Protein AF-A0A7S0EF76-F1 (afdb_monomer_lite)

Sequence (135 aa):
MQLREAPGGPGREVHHVSRLLAKAVKHSAHLEALCRVFADDRSCLEAEAYAAWLEGSMLLEKEMWEEALEKLNRSRTVYDELSHSAEGVEQAMYRKRVEEIEPSIRYCRYNVSREGGASNLEEQSQVLMEIGKSG

InterPro domains:
  IPR026258 Signal recognition particle subunit SRP68 [PF16969] (5-126)
  IPR026258 Signal recognition particle subunit SRP68 [PTHR12860] (1-124)
  IPR038253 SRP68, N-terminal domain superfamily [G3DSA:1.10.3450.40] (1-114)

Foldseek 3Di:
DPQPDDPDPPVVSLVVVLVVLVVVLVVLVVLLVVCVPPNDPLSNLVSQLSSLQSVLVSCLSVLVLVSSLVSLVSSLVSLVVSLVVDDDPSVVVSVVVNVVSVVSNVVSVVSVVVVVVVVVVVVVVVVVVVVVVVD

pLDDT: mean 87.05, std 16.32, range [42.53, 98.69]

Radius of gyration: 20.0 Å; chains: 1; bounding box: 54×48×59 Å

Secondary structure (DSSP, 8-state):
---TT-SS-HHHHHHHHHHHHHHHHHHHHHHHHHHHHHS-HHHHHHHHHHHHHHHHHHHHHTT-HHHHHHHHHHHHHHHHHHHHH--HHHHHHHHHHHHHHHHHHHHHHHHHHHHHHHHHHHHHHHHHHHHTT--

Structure (mmCIF, N/CA/C/O backbone):
data_AF-A0A7S0EF76-F1
#
_entry.id   AF-A0A7S0EF76-F1
#
loop_
_atom_site.group_PDB
_atom_site.id
_atom_site.type_symbol
_atom_site.label_atom_id
_atom_site.label_alt_id
_atom_site.label_comp_id
_atom_site.label_asym_id
_atom_site.label_entity_id
_atom_site.label_seq_id
_atom_site.pdbx_PDB_ins_code
_atom_site.Cartn_x
_atom_site.Cartn_y
_atom_site.Cartn_z
_atom_site.occupancy
_atom_site.B_iso_or_equiv
_atom_site.auth_seq_id
_atom_site.auth_comp_id
_atom_site.auth_asym_id
_atom_site.auth_atom_id
_atom_site.pdbx_PDB_model_num
ATOM 1 N N . MET A 1 1 ? 1.404 14.783 2.355 1.00 42.53 1 MET A N 1
ATOM 2 C CA . MET A 1 1 ? 0.009 15.179 2.660 1.00 42.53 1 MET A CA 1
ATOM 3 C C . MET A 1 1 ? 0.024 16.598 3.209 1.00 42.53 1 MET A C 1
ATOM 5 O O . MET A 1 1 ? 0.668 16.813 4.222 1.00 42.53 1 MET A O 1
ATOM 9 N N . GLN A 1 2 ? -0.607 17.557 2.528 1.00 51.19 2 GLN A N 1
ATOM 10 C CA . GLN A 1 2 ? -0.518 18.999 2.836 1.00 51.19 2 GLN A CA 1
ATOM 11 C C . GLN A 1 2 ? -1.767 19.579 3.529 1.00 51.19 2 GLN A C 1
ATOM 13 O O . GLN A 1 2 ? -1.889 20.789 3.634 1.00 51.19 2 GLN A O 1
ATOM 18 N N . LEU A 1 3 ? -2.719 18.752 3.975 1.00 52.56 3 LEU A N 1
ATOM 19 C CA . LEU A 1 3 ? -4.064 19.234 4.334 1.00 52.56 3 LEU A CA 1
ATOM 20 C C . LEU A 1 3 ? -4.518 18.870 5.750 1.00 52.56 3 LEU A C 1
ATOM 22 O O . LEU A 1 3 ? -5.711 18.843 6.014 1.00 52.56 3 LEU A O 1
ATOM 26 N N . ARG A 1 4 ? -3.580 18.642 6.675 1.00 50.41 4 ARG A N 1
ATOM 27 C CA . ARG A 1 4 ? -3.903 18.595 8.113 1.00 50.41 4 ARG A CA 1
ATOM 28 C C . ARG A 1 4 ? -4.139 19.990 8.724 1.00 50.41 4 ARG A C 1
ATOM 30 O O . ARG A 1 4 ? -4.318 20.083 9.929 1.00 50.41 4 ARG A O 1
ATOM 37 N N . GLU A 1 5 ? -4.086 21.053 7.914 1.00 47.62 5 GLU A N 1
ATOM 38 C CA . GLU A 1 5 ? -4.063 22.457 8.358 1.00 47.62 5 GLU A CA 1
ATOM 39 C C . GLU A 1 5 ? -4.984 23.369 7.513 1.00 47.62 5 GLU A C 1
ATOM 41 O O . GLU A 1 5 ? -4.612 24.495 7.182 1.00 47.62 5 GLU A O 1
ATOM 46 N N . ALA A 1 6 ? -6.173 22.912 7.096 1.00 49.00 6 ALA A N 1
ATOM 47 C CA . ALA A 1 6 ? -7.154 23.815 6.482 1.00 49.00 6 ALA A CA 1
ATOM 48 C C . ALA A 1 6 ? -8.053 24.445 7.576 1.00 49.00 6 ALA A C 1
ATOM 50 O O . ALA A 1 6 ? -8.277 23.859 8.626 1.00 49.00 6 ALA A O 1
ATOM 51 N N . PRO A 1 7 ? -8.610 25.658 7.396 1.00 49.53 7 PRO A N 1
ATOM 52 C CA . PRO A 1 7 ? -9.433 26.311 8.423 1.00 49.53 7 PRO A CA 1
ATOM 53 C C . PRO A 1 7 ? -10.888 25.794 8.413 1.00 49.53 7 PRO A C 1
ATOM 55 O O . PRO A 1 7 ? -11.842 26.573 8.415 1.00 49.53 7 PRO A O 1
ATOM 58 N N . GLY A 1 8 ? -11.079 24.474 8.332 1.00 55.06 8 GLY A N 1
ATOM 59 C CA . GLY A 1 8 ? -12.387 23.821 8.347 1.00 55.06 8 GLY A 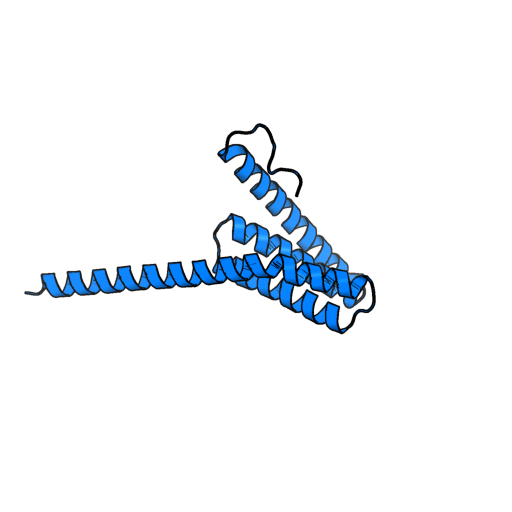CA 1
ATOM 60 C C . GLY A 1 8 ? -12.633 23.124 9.681 1.00 55.06 8 GLY A C 1
ATOM 61 O O . GLY A 1 8 ? -11.761 22.429 10.178 1.00 55.06 8 GLY A O 1
ATOM 62 N N . GLY A 1 9 ? -13.826 23.274 10.268 1.00 55.53 9 GLY A N 1
ATOM 63 C CA . GLY A 1 9 ? -14.187 22.518 11.475 1.00 55.53 9 GLY A CA 1
ATOM 64 C C . GLY A 1 9 ? -14.018 20.996 11.279 1.00 55.53 9 GLY A C 1
ATOM 65 O O . GLY A 1 9 ? -14.148 20.519 10.146 1.00 55.53 9 GLY A O 1
ATOM 66 N N . PRO A 1 10 ? -13.790 20.225 12.359 1.00 56.47 10 PRO A N 1
ATOM 67 C CA . PRO A 1 10 ? -13.237 18.864 12.314 1.00 56.47 10 PRO A CA 1
ATOM 68 C C . PRO A 1 10 ? -13.977 17.877 11.390 1.00 56.47 10 PRO A C 1
ATOM 70 O O . PRO A 1 10 ? -13.353 17.002 10.804 1.00 56.47 10 PRO A O 1
ATOM 73 N N . GLY A 1 11 ? -15.288 18.035 11.170 1.00 56.22 11 GLY A N 1
ATOM 74 C CA . GLY A 1 11 ? -16.043 17.178 10.243 1.00 56.22 11 GLY A CA 1
ATOM 75 C C . GLY A 1 11 ? -15.839 17.489 8.751 1.00 56.22 11 GLY A C 1
ATOM 76 O O . GLY A 1 11 ? -15.902 16.593 7.911 1.00 56.22 11 GLY A O 1
ATOM 77 N N . ARG A 1 12 ? -15.578 18.750 8.375 1.00 59.91 12 ARG A N 1
ATOM 78 C CA . ARG A 1 12 ? -15.447 19.150 6.959 1.00 59.91 12 ARG A CA 1
ATOM 79 C C . ARG A 1 12 ? -14.152 18.622 6.342 1.00 59.91 12 ARG A C 1
ATOM 81 O O . ARG A 1 12 ? -14.146 18.266 5.164 1.00 59.91 12 ARG A O 1
ATOM 88 N N . GLU A 1 13 ? -13.085 18.561 7.131 1.00 60.69 13 GLU A N 1
ATOM 89 C CA . GLU A 1 13 ? -11.780 18.060 6.698 1.00 60.69 13 GLU A CA 1
ATOM 90 C C . GLU A 1 13 ? -11.809 16.549 6.448 1.00 60.69 13 GLU A C 1
ATOM 92 O O . GLU A 1 13 ? -11.408 16.104 5.373 1.00 60.69 13 GLU A O 1
ATOM 97 N N . VAL A 1 14 ? -12.394 15.773 7.367 1.00 61.41 14 VAL A N 1
ATOM 98 C CA . VAL A 1 14 ? -12.527 14.308 7.256 1.00 61.41 14 VAL A CA 1
ATOM 99 C C . VAL A 1 14 ? -13.329 13.912 6.012 1.00 61.41 14 VAL A C 1
ATOM 101 O O . VAL A 1 14 ? -12.880 13.107 5.192 1.00 61.41 14 VAL A O 1
ATOM 104 N N . HIS A 1 15 ? -14.487 14.543 5.787 1.00 63.16 15 HIS A N 1
ATOM 105 C CA . HIS A 1 15 ? -15.287 14.283 4.585 1.00 63.16 15 HIS A CA 1
ATOM 106 C C . HIS A 1 15 ? -14.569 14.684 3.288 1.00 63.16 15 HIS A C 1
ATOM 108 O O . HIS A 1 15 ? -14.809 14.086 2.236 1.00 63.16 15 HIS A O 1
ATOM 114 N N . HIS A 1 16 ? -13.700 15.695 3.334 1.00 67.88 16 HIS A N 1
ATOM 115 C CA . HIS A 1 16 ? -12.921 16.115 2.176 1.00 67.88 16 HIS A CA 1
ATOM 116 C C . HIS A 1 16 ? -11.799 15.120 1.856 1.00 67.88 16 HIS A C 1
ATOM 118 O O . HIS A 1 16 ? -11.658 14.726 0.698 1.00 67.88 16 HIS A O 1
ATOM 124 N N . VAL A 1 17 ? -11.056 14.656 2.865 1.00 75.38 17 VAL A N 1
ATOM 125 C CA . VAL A 1 17 ? -10.006 13.635 2.706 1.00 75.38 17 VAL A CA 1
ATOM 126 C C . VAL A 1 17 ? -10.593 12.339 2.147 1.00 75.38 17 VAL A C 1
ATOM 128 O O . VAL A 1 17 ? -10.091 11.829 1.147 1.00 75.38 17 VAL A O 1
ATOM 131 N N . SER A 1 18 ? -11.721 11.875 2.691 1.00 78.75 18 SER A N 1
ATOM 132 C CA . SER A 1 18 ? -12.412 10.677 2.198 1.00 78.75 18 SER A CA 1
ATOM 133 C C . SER A 1 18 ? -12.826 10.798 0.721 1.00 78.75 18 SER A C 1
ATOM 135 O O . SER A 1 18 ? -12.592 9.889 -0.078 1.00 78.75 18 SER A O 1
ATOM 137 N N . ARG A 1 19 ? -13.369 11.954 0.303 1.00 79.50 19 ARG A N 1
ATOM 138 C CA . ARG A 1 19 ? -13.733 12.204 -1.107 1.00 79.50 19 ARG A CA 1
ATOM 139 C C . ARG A 1 19 ? -12.522 12.258 -2.033 1.00 79.50 19 ARG A C 1
ATOM 141 O O . ARG A 1 19 ? -12.593 11.750 -3.153 1.00 79.50 19 ARG A O 1
ATOM 148 N N . LEU A 1 20 ? -11.428 12.876 -1.591 1.00 85.50 20 LEU A N 1
ATOM 149 C CA . LEU A 1 20 ? -10.185 12.911 -2.358 1.00 85.50 20 LEU A CA 1
ATOM 150 C C . LEU A 1 20 ? -9.605 11.506 -2.538 1.00 85.50 20 LEU A C 1
ATOM 152 O O . LEU A 1 20 ? -9.228 11.157 -3.655 1.00 85.50 20 LEU A O 1
ATOM 156 N N . LEU A 1 21 ? -9.599 10.691 -1.480 1.00 89.88 21 LEU A N 1
ATOM 157 C CA . LEU A 1 21 ? -9.138 9.305 -1.537 1.00 89.88 21 LEU A CA 1
ATOM 158 C C . LEU A 1 21 ? -10.012 8.457 -2.459 1.00 89.88 21 LEU A C 1
ATOM 160 O O . LEU A 1 21 ? -9.477 7.769 -3.318 1.00 89.88 21 LEU A O 1
ATOM 164 N N . ALA A 1 22 ? -11.339 8.575 -2.386 1.00 92.25 22 ALA A N 1
ATOM 165 C CA . ALA A 1 22 ? -12.234 7.855 -3.293 1.00 92.25 22 ALA A CA 1
ATOM 166 C C . ALA A 1 22 ? -11.957 8.188 -4.771 1.00 92.25 22 ALA A C 1
ATOM 168 O O . ALA A 1 22 ? -11.934 7.305 -5.632 1.00 92.25 22 ALA A O 1
ATOM 169 N N . LYS A 1 23 ? -11.696 9.467 -5.077 1.00 94.25 23 LYS A N 1
ATOM 170 C CA . LYS A 1 23 ? -11.293 9.882 -6.425 1.00 94.25 23 LYS A CA 1
ATOM 171 C C . LYS A 1 23 ? -9.920 9.314 -6.803 1.00 94.25 23 LYS A C 1
ATOM 173 O O . LYS A 1 23 ? -9.758 8.856 -7.932 1.00 94.25 23 LYS A O 1
ATOM 178 N N . ALA A 1 24 ? -8.955 9.330 -5.884 1.00 95.88 24 ALA A N 1
ATOM 179 C CA . ALA A 1 24 ? -7.621 8.781 -6.110 1.00 95.88 24 ALA A CA 1
ATOM 180 C C . ALA A 1 24 ? -7.670 7.275 -6.411 1.00 95.88 24 ALA A C 1
ATOM 182 O O . ALA A 1 24 ? -7.122 6.863 -7.427 1.00 95.88 24 ALA A O 1
ATOM 183 N N . VAL A 1 25 ? -8.413 6.496 -5.616 1.00 97.69 25 VAL A N 1
ATOM 184 C CA . VAL A 1 25 ? -8.619 5.048 -5.811 1.00 97.69 25 VAL A CA 1
ATOM 185 C C . VAL A 1 25 ? -9.199 4.748 -7.192 1.00 97.69 25 VAL A C 1
ATOM 187 O O . VAL A 1 25 ? -8.714 3.870 -7.901 1.00 97.69 25 VAL A O 1
ATOM 190 N N . LYS A 1 26 ? -10.204 5.519 -7.633 1.00 97.50 26 LYS A N 1
ATOM 191 C CA . LYS A 1 26 ? -10.774 5.357 -8.979 1.00 97.50 26 LYS A CA 1
ATOM 192 C C . LYS A 1 26 ? -9.723 5.561 -10.075 1.00 97.50 26 LYS A C 1
ATOM 194 O O . LYS A 1 26 ? -9.701 4.815 -11.053 1.00 97.50 26 LYS A O 1
ATOM 199 N N . HIS A 1 27 ? -8.888 6.590 -9.947 1.00 98.06 27 HIS A N 1
ATOM 200 C CA . HIS A 1 27 ? -7.859 6.878 -10.944 1.00 98.06 27 HIS A CA 1
ATOM 201 C C . HIS A 1 27 ? -6.708 5.872 -10.905 1.00 98.06 27 HIS A C 1
ATOM 203 O O . HIS A 1 27 ? -6.230 5.491 -11.969 1.00 98.06 27 HIS A O 1
ATOM 209 N N . SER A 1 28 ? -6.294 5.402 -9.727 1.00 97.94 28 SER A N 1
ATOM 210 C CA . SER A 1 28 ? -5.238 4.395 -9.612 1.00 97.94 28 SER A CA 1
ATOM 211 C C . SER A 1 28 ? -5.674 3.034 -10.141 1.00 97.94 28 SER A C 1
ATOM 213 O O . SER A 1 28 ? -4.898 2.403 -10.843 1.00 97.94 28 SER A O 1
ATOM 215 N N . ALA A 1 29 ? -6.924 2.620 -9.911 1.00 98.06 29 ALA A N 1
ATOM 216 C CA . ALA A 1 29 ? -7.467 1.398 -10.509 1.00 98.06 29 ALA A CA 1
ATOM 217 C C . ALA A 1 29 ? -7.518 1.485 -12.046 1.00 98.06 29 ALA A C 1
ATOM 219 O O . ALA A 1 29 ? -7.217 0.524 -12.750 1.00 98.06 29 ALA A O 1
ATOM 220 N N . HIS A 1 30 ? -7.863 2.658 -12.590 1.00 98.19 30 HIS A N 1
ATOM 221 C CA . HIS A 1 30 ? -7.812 2.877 -14.036 1.00 98.19 30 HIS A CA 1
ATOM 222 C C . HIS A 1 30 ? -6.373 2.840 -14.572 1.00 98.19 30 HIS A C 1
ATOM 224 O O . HIS A 1 30 ? -6.132 2.259 -15.626 1.00 98.19 30 HIS A O 1
ATOM 230 N N . LEU A 1 31 ? -5.419 3.435 -13.850 1.00 98.25 31 LEU A N 1
ATOM 231 C CA . LEU A 1 31 ? -3.999 3.381 -14.196 1.00 98.25 31 LEU A CA 1
ATOM 232 C C . LEU A 1 31 ? -3.481 1.939 -14.200 1.00 98.25 31 LEU A C 1
ATOM 234 O O . LEU A 1 31 ? -2.860 1.533 -15.173 1.00 98.25 31 LEU A O 1
ATOM 238 N N . GLU A 1 32 ? -3.783 1.158 -13.164 1.00 98.31 32 GLU A N 1
ATOM 239 C CA . GLU A 1 32 ? -3.416 -0.259 -13.084 1.00 98.31 32 GLU A CA 1
ATOM 240 C C . GLU A 1 32 ? -3.951 -1.047 -14.289 1.00 98.31 32 GLU A C 1
ATOM 242 O O . GLU A 1 32 ? -3.211 -1.800 -14.924 1.00 98.31 32 GLU A O 1
ATOM 247 N N . ALA A 1 33 ? -5.216 -0.822 -14.664 1.00 98.12 33 ALA A N 1
ATOM 248 C CA . ALA A 1 33 ? -5.818 -1.455 -15.833 1.00 98.12 33 ALA A CA 1
ATOM 249 C C . ALA A 1 33 ? -5.108 -1.074 -17.146 1.00 98.12 33 ALA A C 1
ATOM 251 O O . ALA A 1 33 ? -4.947 -1.926 -18.017 1.00 98.12 33 ALA A O 1
ATOM 252 N N . LEU A 1 34 ? -4.663 0.179 -17.291 1.00 98.38 34 LEU A N 1
ATOM 253 C CA . LEU A 1 34 ? -3.880 0.615 -18.451 1.00 98.38 34 LEU A CA 1
ATOM 254 C C . LEU A 1 34 ? -2.483 -0.013 -18.461 1.00 98.38 34 LEU A C 1
ATOM 256 O O . LEU A 1 34 ? -2.056 -0.512 -19.502 1.00 98.38 34 LEU A O 1
ATOM 260 N N . CYS A 1 35 ? -1.789 -0.026 -17.321 1.00 98.25 35 CYS A N 1
ATOM 261 C CA . CYS A 1 35 ? -0.466 -0.635 -17.200 1.00 98.25 35 CYS A CA 1
ATOM 262 C C . CYS A 1 35 ? -0.507 -2.110 -17.599 1.00 98.25 35 CYS A C 1
ATOM 264 O O . CYS A 1 35 ? 0.314 -2.535 -18.401 1.00 98.25 35 CYS A O 1
ATOM 266 N N . ARG A 1 36 ? -1.536 -2.849 -17.171 1.00 97.06 36 ARG A N 1
ATOM 267 C CA . ARG A 1 36 ? -1.717 -4.265 -17.523 1.00 97.06 36 ARG A CA 1
ATOM 268 C C . ARG A 1 36 ? -1.807 -4.536 -19.031 1.00 97.06 36 ARG A C 1
ATOM 270 O O . ARG A 1 36 ? -1.547 -5.653 -19.463 1.00 97.06 36 ARG A O 1
ATOM 277 N N . VAL A 1 37 ? -2.222 -3.550 -19.826 1.00 98.00 37 VAL A N 1
ATOM 278 C CA . VAL A 1 37 ? -2.369 -3.689 -21.285 1.00 98.00 37 VAL A CA 1
ATOM 279 C C . VAL A 1 37 ? -1.153 -3.147 -22.034 1.00 98.00 37 VAL A C 1
ATOM 281 O O . VAL A 1 37 ? -0.805 -3.676 -23.087 1.00 98.00 37 VAL A O 1
ATOM 284 N N . PHE A 1 38 ? -0.531 -2.081 -21.526 1.00 98.00 38 PHE A N 1
ATOM 285 C CA . PHE A 1 38 ? 0.413 -1.272 -22.302 1.00 98.00 38 PHE A CA 1
ATOM 286 C C . PHE A 1 38 ? 1.814 -1.143 -21.698 1.00 98.00 38 PHE A C 1
ATOM 288 O O . PHE A 1 38 ? 2.696 -0.624 -22.380 1.00 98.00 38 PHE A O 1
ATOM 295 N N . ALA A 1 39 ? 2.027 -1.551 -20.447 1.00 97.44 39 ALA A N 1
ATOM 296 C CA . ALA A 1 39 ? 3.293 -1.365 -19.744 1.00 97.44 39 ALA A CA 1
ATOM 297 C C . ALA A 1 39 ? 4.072 -2.680 -19.585 1.00 97.44 39 ALA A C 1
ATOM 299 O O . ALA A 1 39 ? 3.556 -3.765 -19.843 1.00 97.44 39 ALA A O 1
ATOM 300 N N . ASP A 1 40 ? 5.333 -2.569 -19.175 1.00 97.69 40 ASP A N 1
ATOM 301 C CA . ASP A 1 40 ? 6.173 -3.705 -18.809 1.00 97.69 40 ASP A CA 1
ATOM 302 C C . ASP A 1 40 ? 5.792 -4.268 -17.427 1.00 97.69 40 ASP A C 1
ATOM 304 O O . ASP A 1 40 ? 5.091 -3.625 -16.637 1.00 97.69 40 ASP A O 1
ATOM 308 N N . ASP A 1 41 ? 6.275 -5.474 -17.121 1.00 96.75 41 ASP A N 1
ATOM 309 C CA . ASP A 1 41 ? 5.923 -6.203 -15.895 1.00 96.75 41 ASP A CA 1
ATOM 310 C C . ASP A 1 41 ? 6.235 -5.402 -14.621 1.00 96.75 41 ASP A C 1
ATOM 312 O O . ASP A 1 41 ? 5.443 -5.408 -13.675 1.00 96.75 41 ASP A O 1
ATOM 316 N N . ARG A 1 42 ? 7.352 -4.656 -14.598 1.00 96.44 42 ARG A N 1
ATOM 317 C CA . ARG A 1 42 ? 7.713 -3.806 -13.453 1.00 96.44 42 ARG A CA 1
ATOM 318 C C . ARG A 1 42 ? 6.682 -2.700 -13.251 1.00 96.44 42 ARG A C 1
ATOM 320 O O . ARG A 1 42 ? 6.157 -2.567 -12.149 1.00 96.44 42 ARG A O 1
ATOM 327 N N . SER A 1 43 ? 6.352 -1.951 -14.301 1.00 97.25 43 SER A N 1
ATOM 328 C CA . SER A 1 43 ? 5.340 -0.890 -14.225 1.00 97.25 43 SER A CA 1
ATOM 329 C C . SER A 1 43 ? 3.959 -1.427 -13.833 1.00 97.25 43 SER A C 1
ATOM 331 O O . SER A 1 43 ? 3.204 -0.746 -13.138 1.00 97.25 43 SER A O 1
ATOM 333 N N . CYS A 1 44 ? 3.616 -2.654 -14.242 1.00 98.31 44 CYS A N 1
ATOM 334 C CA . CYS A 1 44 ? 2.385 -3.317 -13.806 1.00 98.31 44 CYS A CA 1
ATOM 335 C C . CYS A 1 44 ? 2.372 -3.554 -12.291 1.00 98.31 44 CYS A C 1
ATOM 337 O O . CYS A 1 44 ? 1.389 -3.214 -11.631 1.00 98.31 44 CYS A O 1
ATOM 339 N N . LEU A 1 45 ? 3.469 -4.081 -11.736 1.00 98.19 45 LEU A N 1
ATOM 340 C CA . LEU A 1 45 ? 3.616 -4.305 -10.294 1.00 98.19 45 LEU A CA 1
ATOM 341 C C . LEU A 1 45 ? 3.604 -2.990 -9.505 1.00 98.19 45 LEU A C 1
ATOM 343 O O . LEU A 1 45 ? 2.963 -2.902 -8.458 1.00 98.19 45 LEU A O 1
ATOM 347 N N . GLU A 1 46 ? 4.260 -1.943 -10.006 1.00 98.25 46 GLU A N 1
ATOM 348 C CA . GLU A 1 46 ? 4.224 -0.620 -9.375 1.00 98.25 46 GLU A CA 1
ATOM 349 C C . GLU A 1 46 ? 2.808 -0.039 -9.328 1.00 98.25 46 GLU A C 1
ATOM 351 O O . GLU A 1 46 ? 2.389 0.495 -8.295 1.00 98.25 46 GLU A O 1
ATOM 356 N N . ALA A 1 47 ? 2.065 -0.151 -10.433 1.00 98.50 47 ALA A N 1
ATOM 357 C CA . ALA A 1 47 ? 0.695 0.333 -10.518 1.00 98.50 47 ALA A CA 1
ATOM 358 C C . ALA A 1 47 ? -0.242 -0.459 -9.596 1.00 98.50 47 ALA A C 1
ATOM 360 O O . ALA A 1 47 ? -1.070 0.149 -8.914 1.00 98.50 47 ALA A O 1
ATOM 361 N N . GLU A 1 48 ? -0.071 -1.781 -9.511 1.00 98.38 48 GLU A N 1
ATOM 362 C CA . GLU A 1 48 ? -0.803 -2.636 -8.574 1.00 98.38 48 GLU A CA 1
ATOM 363 C C . GLU A 1 48 ? -0.521 -2.235 -7.118 1.00 98.38 48 GLU A C 1
ATOM 365 O O . GLU A 1 48 ? -1.447 -1.989 -6.340 1.00 98.38 48 GLU A O 1
ATOM 370 N N . ALA A 1 49 ? 0.755 -2.102 -6.747 1.00 98.44 49 ALA A N 1
ATOM 371 C CA . ALA A 1 49 ? 1.153 -1.727 -5.395 1.00 98.44 49 ALA A CA 1
ATOM 372 C C . ALA A 1 49 ? 0.619 -0.340 -5.004 1.00 98.44 49 ALA A C 1
ATOM 374 O O . ALA A 1 49 ? 0.185 -0.136 -3.863 1.00 98.44 49 ALA A O 1
ATOM 375 N N . TYR A 1 50 ? 0.609 0.603 -5.951 1.00 98.44 50 TYR A N 1
ATOM 376 C CA . TYR A 1 50 ? 0.073 1.948 -5.764 1.00 98.44 50 TYR A CA 1
ATOM 377 C C . TYR A 1 50 ? -1.452 1.953 -5.608 1.00 98.44 50 TYR A C 1
ATOM 379 O O . TYR A 1 50 ? -1.976 2.613 -4.705 1.00 98.44 50 TYR A O 1
ATOM 387 N N . ALA A 1 51 ? -2.170 1.205 -6.451 1.00 98.50 51 ALA A N 1
ATOM 388 C CA . ALA A 1 51 ? -3.621 1.083 -6.365 1.00 98.50 51 ALA A CA 1
ATOM 389 C C . ALA A 1 51 ? -4.050 0.441 -5.038 1.00 98.50 51 ALA A C 1
ATOM 391 O O . ALA A 1 51 ? -4.906 0.996 -4.344 1.00 98.50 51 ALA A O 1
ATOM 392 N N . ALA A 1 52 ? -3.386 -0.646 -4.633 1.00 98.50 52 ALA A N 1
ATOM 393 C CA . ALA A 1 52 ? -3.624 -1.313 -3.357 1.00 98.50 52 ALA A CA 1
ATOM 394 C C . ALA A 1 52 ? -3.330 -0.397 -2.155 1.00 98.50 52 ALA A C 1
ATOM 396 O O . ALA A 1 52 ? -4.096 -0.377 -1.192 1.00 98.50 52 ALA A O 1
ATOM 397 N N . TRP A 1 53 ? -2.266 0.416 -2.211 1.00 98.38 53 TRP A N 1
ATOM 398 C CA . TRP A 1 53 ? -1.960 1.382 -1.149 1.00 98.38 53 TRP A CA 1
ATOM 399 C C . TRP A 1 53 ? -3.064 2.430 -0.979 1.00 98.38 53 TRP A C 1
ATOM 401 O O . TRP A 1 53 ? -3.481 2.709 0.149 1.00 98.38 53 TRP A O 1
ATOM 411 N N . LEU A 1 54 ? -3.547 3.017 -2.079 1.00 97.94 54 LEU A N 1
ATOM 412 C CA . LEU A 1 54 ? -4.608 4.024 -2.029 1.00 97.94 54 LEU A CA 1
ATOM 413 C C . LEU A 1 54 ? -5.938 3.435 -1.561 1.00 97.94 54 LEU A C 1
ATOM 415 O O . LEU A 1 54 ? -6.635 4.066 -0.765 1.00 97.94 54 LEU A O 1
ATOM 419 N N . GLU A 1 55 ? -6.279 2.235 -2.028 1.00 98.12 55 GLU A N 1
ATOM 420 C CA . GLU A 1 55 ? -7.495 1.539 -1.611 1.00 98.12 55 GLU A CA 1
ATOM 421 C C . GLU A 1 55 ? -7.437 1.185 -0.122 1.00 98.12 55 GLU A C 1
ATOM 423 O O . GLU A 1 55 ? -8.349 1.538 0.623 1.00 98.12 55 GLU A O 1
ATOM 428 N N . GLY A 1 56 ? -6.326 0.602 0.337 1.00 97.62 56 GLY A N 1
ATOM 429 C CA . GLY A 1 56 ? -6.095 0.314 1.751 1.00 97.62 56 GLY A CA 1
ATOM 430 C C . GLY A 1 56 ? -6.119 1.567 2.627 1.00 97.62 56 GLY A C 1
ATOM 431 O O . GLY A 1 56 ? -6.721 1.555 3.695 1.00 97.62 56 GLY A O 1
ATOM 432 N N . SER A 1 57 ? -5.557 2.684 2.154 1.00 96.06 57 SER A N 1
ATOM 433 C CA . SER A 1 57 ? -5.626 3.969 2.866 1.00 96.06 57 SER A CA 1
ATOM 434 C C . SER A 1 57 ? -7.060 4.500 2.958 1.00 96.06 57 SER A C 1
ATOM 436 O O . SER A 1 57 ? -7.458 5.026 3.989 1.00 96.06 57 SER A O 1
ATOM 438 N N . MET A 1 58 ? -7.870 4.351 1.906 1.00 96.19 58 MET A N 1
ATOM 439 C CA . MET A 1 58 ? -9.282 4.743 1.945 1.00 96.19 58 MET A CA 1
ATOM 440 C C . MET A 1 58 ? -10.092 3.865 2.909 1.00 96.19 58 MET A C 1
ATOM 442 O O . MET A 1 58 ? -10.968 4.380 3.602 1.00 96.19 58 MET A O 1
ATOM 446 N N . LEU A 1 59 ? -9.838 2.555 2.924 1.00 96.19 59 LEU A N 1
ATOM 447 C CA . LEU A 1 59 ? -10.505 1.605 3.820 1.00 96.19 59 LEU A CA 1
ATOM 448 C C . LEU A 1 59 ? -10.119 1.856 5.282 1.00 96.19 59 LEU A C 1
ATOM 450 O O . LEU A 1 59 ? -10.988 1.834 6.147 1.00 96.19 59 LEU A O 1
ATOM 454 N N . LEU A 1 60 ? -8.853 2.204 5.532 1.00 93.69 60 LEU A N 1
ATOM 455 C CA . LEU A 1 60 ? -8.362 2.625 6.842 1.00 93.69 60 LEU A CA 1
ATOM 456 C C . LEU A 1 60 ? -9.140 3.839 7.376 1.00 93.69 60 LEU A C 1
ATOM 458 O O . LEU A 1 60 ? -9.614 3.809 8.504 1.00 93.69 60 LEU A O 1
ATOM 462 N N . GLU A 1 61 ? -9.327 4.880 6.558 1.00 92.06 61 GLU A N 1
ATOM 463 C CA . GLU A 1 61 ? -10.119 6.071 6.929 1.00 92.06 61 GLU A CA 1
ATOM 464 C C . GLU A 1 61 ? -11.613 5.766 7.143 1.00 92.06 61 GLU A C 1
ATOM 466 O O . GLU A 1 61 ? -12.335 6.564 7.738 1.00 92.06 61 GLU A O 1
ATOM 471 N N . LYS A 1 62 ? -12.099 4.632 6.626 1.00 92.81 62 LYS A N 1
ATOM 472 C CA . LYS A 1 62 ? -13.467 4.135 6.831 1.00 92.81 62 LYS A CA 1
ATOM 473 C C . LYS A 1 62 ? -13.579 3.159 8.001 1.00 92.81 62 LYS A C 1
ATOM 475 O O . LYS A 1 62 ? -14.664 2.624 8.199 1.00 92.81 62 LYS A O 1
ATOM 480 N N . GLU A 1 63 ? -12.486 2.909 8.720 1.00 94.75 63 GLU A N 1
ATOM 481 C CA . GLU A 1 63 ? -12.429 1.93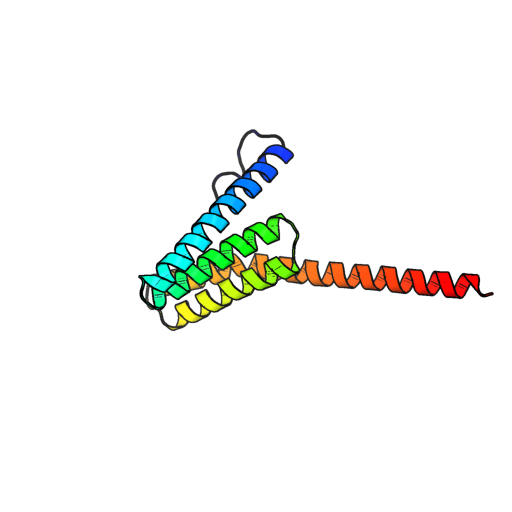8 9.817 1.00 94.75 63 GLU A CA 1
ATOM 482 C C . GLU A 1 63 ? -12.776 0.500 9.376 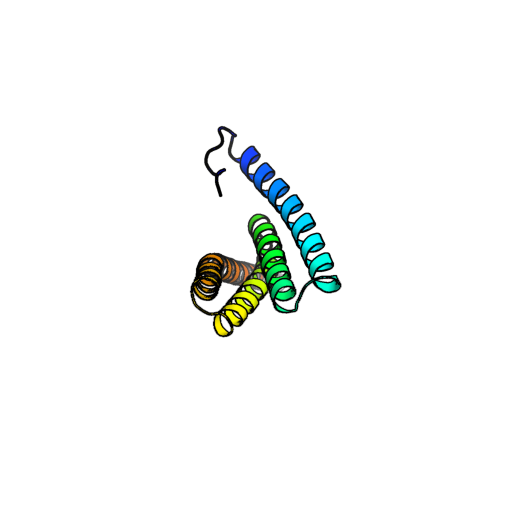1.00 94.75 63 GLU A C 1
ATOM 484 O O . GLU A 1 63 ? -13.151 -0.341 10.181 1.00 94.75 63 GLU A O 1
ATOM 489 N N . MET A 1 64 ? -12.621 0.190 8.083 1.00 95.62 64 MET A N 1
ATOM 490 C CA . MET A 1 64 ? -12.785 -1.161 7.535 1.00 95.62 64 MET A CA 1
ATOM 491 C C . MET A 1 64 ? -11.465 -1.920 7.692 1.00 95.62 64 MET A C 1
ATOM 493 O O . MET A 1 64 ? -10.674 -2.020 6.751 1.00 95.62 64 MET A O 1
ATOM 497 N N . TRP A 1 65 ? -11.146 -2.325 8.924 1.00 96.44 65 TRP A N 1
ATOM 498 C CA . TRP A 1 65 ? -9.780 -2.719 9.290 1.00 96.44 65 TRP A CA 1
ATOM 499 C C . TRP A 1 65 ? -9.293 -3.991 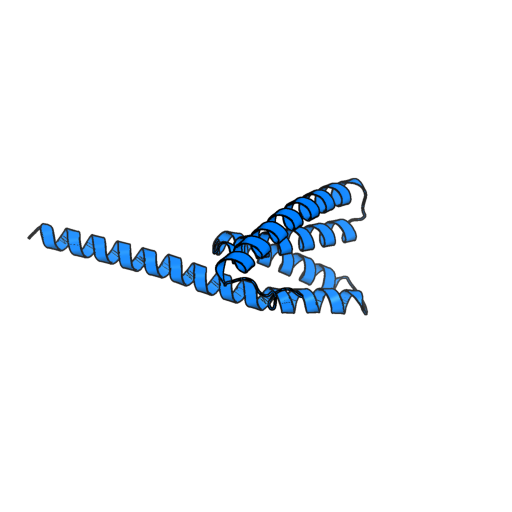8.607 1.00 96.44 65 TRP A C 1
ATOM 501 O O . TRP A 1 65 ? -8.108 -4.073 8.285 1.00 96.44 65 TRP A O 1
ATOM 511 N N . GLU A 1 66 ? -10.165 -4.977 8.410 1.00 97.06 66 GLU A N 1
ATOM 512 C CA . GLU A 1 66 ? -9.796 -6.255 7.801 1.00 97.06 66 GLU A CA 1
ATOM 513 C C . GLU A 1 66 ? -9.475 -6.071 6.313 1.00 97.06 66 GLU A C 1
ATOM 515 O O . GLU A 1 66 ? -8.393 -6.445 5.854 1.00 97.06 66 GLU A O 1
ATOM 520 N N . GLU A 1 67 ? -10.343 -5.376 5.580 1.00 98.00 67 GLU A N 1
ATOM 521 C CA . GLU A 1 67 ? -10.136 -5.077 4.165 1.00 98.00 67 GLU A CA 1
ATOM 522 C C . GLU A 1 67 ? -8.963 -4.108 3.961 1.00 98.00 67 GLU A C 1
ATOM 524 O O . GLU A 1 67 ? -8.165 -4.263 3.032 1.00 98.00 67 GLU A O 1
ATOM 529 N N . ALA A 1 68 ? -8.804 -3.117 4.847 1.00 97.88 68 ALA A N 1
ATOM 530 C CA . ALA A 1 68 ? -7.642 -2.234 4.832 1.00 97.88 68 ALA A CA 1
ATOM 531 C C . ALA A 1 68 ? -6.346 -3.029 5.028 1.00 97.88 68 ALA A C 1
ATOM 533 O O . ALA A 1 68 ? -5.375 -2.818 4.297 1.00 97.88 68 ALA A O 1
ATOM 534 N N . LEU A 1 69 ? -6.329 -3.963 5.984 1.00 98.12 69 LEU A N 1
ATOM 535 C CA . LEU A 1 69 ? -5.180 -4.815 6.261 1.00 98.12 69 LEU A CA 1
ATOM 536 C C . LEU A 1 69 ? -4.813 -5.672 5.045 1.00 98.12 69 LEU A C 1
ATOM 538 O O . LEU A 1 69 ? -3.631 -5.761 4.714 1.00 98.12 69 LEU A O 1
ATOM 542 N N . GLU A 1 70 ? -5.793 -6.265 4.363 1.00 98.50 70 GLU A N 1
ATOM 543 C CA . GLU A 1 70 ? -5.571 -7.043 3.140 1.00 98.50 70 GLU A CA 1
ATOM 544 C C . GLU A 1 70 ? -4.871 -6.199 2.062 1.00 98.50 70 GLU A C 1
ATOM 546 O O . GLU A 1 70 ? -3.793 -6.557 1.574 1.00 98.50 70 GLU A O 1
ATOM 551 N N . LYS A 1 71 ? -5.436 -5.030 1.738 1.00 98.56 71 LYS A N 1
ATOM 552 C CA . LYS A 1 71 ? -4.917 -4.151 0.679 1.00 98.56 71 LYS A CA 1
ATOM 553 C C . LYS A 1 71 ? -3.549 -3.563 1.020 1.00 98.56 71 LYS A C 1
ATOM 555 O O . LYS A 1 71 ? -2.657 -3.531 0.168 1.00 98.56 71 LYS A O 1
ATOM 560 N N . LEU A 1 72 ? -3.347 -3.141 2.268 1.00 98.50 72 LEU A N 1
ATOM 561 C CA . LEU A 1 72 ? -2.062 -2.610 2.726 1.00 98.50 72 LEU A CA 1
ATOM 562 C C . LEU A 1 72 ? -0.974 -3.691 2.742 1.00 98.50 72 LEU A C 1
ATOM 564 O O . LEU A 1 72 ? 0.149 -3.409 2.323 1.00 98.50 72 LEU A O 1
ATOM 568 N N . ASN A 1 73 ? -1.295 -4.926 3.147 1.00 98.62 73 ASN A N 1
ATOM 569 C CA . ASN A 1 73 ? -0.356 -6.045 3.044 1.00 98.62 73 ASN A CA 1
ATOM 570 C C . ASN A 1 73 ? 0.004 -6.333 1.586 1.00 98.62 73 ASN A C 1
ATOM 572 O O . ASN A 1 73 ? 1.186 -6.492 1.291 1.00 98.62 73 ASN A O 1
ATOM 576 N N . ARG A 1 74 ? -0.972 -6.341 0.664 1.00 98.62 74 ARG A N 1
ATOM 577 C CA . ARG A 1 74 ? -0.690 -6.546 -0.764 1.00 98.62 74 ARG A CA 1
ATOM 578 C C . ARG A 1 74 ? 0.294 -5.506 -1.294 1.00 98.62 74 ARG A C 1
ATOM 580 O O . ARG A 1 74 ? 1.294 -5.875 -1.904 1.00 98.62 74 ARG A O 1
ATOM 587 N N . SER A 1 75 ? 0.053 -4.229 -1.001 1.00 98.62 75 SER A N 1
ATOM 588 C CA . SER A 1 75 ? 0.960 -3.143 -1.385 1.00 98.62 75 SER A CA 1
ATOM 589 C C . SER A 1 75 ? 2.361 -3.319 -0.791 1.00 98.62 75 SER A C 1
ATOM 591 O O . SER A 1 75 ? 3.358 -3.249 -1.511 1.00 98.62 75 SER A O 1
ATOM 593 N N . ARG A 1 76 ? 2.445 -3.613 0.514 1.00 98.69 76 ARG A N 1
ATOM 594 C CA . ARG A 1 76 ? 3.714 -3.839 1.216 1.00 98.69 76 ARG A CA 1
ATOM 595 C C . ARG A 1 76 ? 4.496 -5.004 0.613 1.00 98.69 76 ARG A C 1
ATOM 597 O O . ARG A 1 76 ? 5.693 -4.855 0.406 1.00 98.69 76 ARG A O 1
ATOM 604 N N . THR A 1 77 ? 3.848 -6.129 0.311 1.00 98.69 77 THR A N 1
ATOM 605 C CA . THR A 1 77 ? 4.496 -7.298 -0.306 1.00 98.69 77 THR A CA 1
ATOM 606 C C . THR A 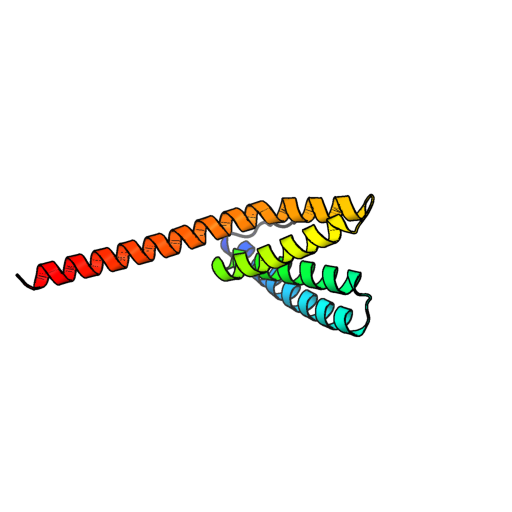1 77 ? 5.074 -6.968 -1.675 1.00 98.69 77 THR A C 1
ATOM 608 O O . THR A 1 77 ? 6.248 -7.235 -1.904 1.00 98.69 77 THR A O 1
ATOM 611 N N . VAL A 1 78 ? 4.301 -6.333 -2.560 1.00 98.50 78 VAL A N 1
ATOM 612 C CA . VAL A 1 78 ? 4.785 -6.021 -3.913 1.00 98.50 78 VAL A CA 1
ATOM 613 C C . VAL A 1 78 ? 5.945 -5.021 -3.870 1.00 98.50 78 VAL A C 1
ATOM 615 O O . VAL A 1 78 ? 6.946 -5.217 -4.555 1.00 98.50 78 VAL A O 1
ATOM 618 N N . TYR A 1 79 ? 5.876 -3.980 -3.030 1.00 98.69 79 TYR A N 1
ATOM 619 C CA . TYR A 1 79 ? 7.007 -3.057 -2.869 1.00 98.69 79 TYR A CA 1
ATOM 620 C C . TYR A 1 79 ? 8.240 -3.726 -2.248 1.00 98.69 79 TYR A C 1
ATOM 622 O O . TYR A 1 79 ? 9.364 -3.413 -2.640 1.00 98.69 79 TYR A O 1
ATOM 630 N N . ASP A 1 80 ? 8.056 -4.657 -1.310 1.00 98.38 80 ASP A N 1
ATOM 631 C CA . ASP A 1 80 ? 9.155 -5.432 -0.733 1.00 98.38 80 ASP A CA 1
ATOM 632 C C . ASP A 1 80 ? 9.839 -6.282 -1.816 1.00 98.38 80 ASP A C 1
ATOM 634 O O . ASP A 1 80 ? 11.054 -6.192 -1.989 1.00 98.38 80 ASP A O 1
ATOM 638 N N . GLU A 1 81 ? 9.075 -7.012 -2.630 1.00 98.12 81 GLU A N 1
ATOM 639 C CA . GLU A 1 81 ? 9.578 -7.799 -3.768 1.00 98.12 81 GLU A CA 1
ATOM 640 C C . GLU A 1 81 ? 10.294 -6.927 -4.813 1.00 98.12 81 GLU A C 1
ATOM 642 O O . GLU A 1 81 ? 11.429 -7.225 -5.201 1.00 98.12 81 GLU A O 1
ATOM 647 N N . LEU A 1 82 ? 9.695 -5.798 -5.209 1.00 97.94 82 LEU A N 1
ATOM 648 C CA . LEU A 1 82 ? 10.321 -4.836 -6.120 1.00 97.94 82 LEU A CA 1
ATOM 649 C C . LEU A 1 82 ? 11.661 -4.337 -5.567 1.00 97.94 82 LEU A C 1
ATOM 651 O O . LEU A 1 82 ? 12.634 -4.252 -6.317 1.00 97.94 82 LEU A O 1
ATOM 655 N N . SER A 1 83 ? 11.758 -4.102 -4.255 1.00 97.81 83 SER A N 1
ATOM 656 C CA . SER A 1 83 ? 13.002 -3.672 -3.609 1.00 97.81 83 SER A CA 1
ATOM 657 C C . SER A 1 83 ? 14.124 -4.713 -3.660 1.00 97.81 83 SER A C 1
ATOM 659 O O . SER A 1 83 ? 15.297 -4.334 -3.672 1.00 97.81 83 SER A O 1
ATOM 661 N N . HIS A 1 84 ? 13.801 -6.007 -3.726 1.00 96.94 84 HIS A N 1
ATOM 662 C CA . HIS A 1 84 ? 14.801 -7.069 -3.874 1.00 96.94 84 HIS A CA 1
ATOM 663 C C . HIS A 1 84 ? 15.375 -7.133 -5.293 1.00 96.94 84 HIS A C 1
ATOM 665 O O . HIS A 1 84 ? 16.524 -7.532 -5.463 1.00 96.94 84 HIS A O 1
ATOM 671 N N . SER A 1 85 ? 14.593 -6.729 -6.298 1.00 94.81 85 SER A N 1
ATOM 672 C CA . SER A 1 85 ? 14.996 -6.736 -7.715 1.00 94.81 85 SER A CA 1
ATOM 673 C C . SER A 1 85 ? 15.552 -5.398 -8.227 1.00 94.81 85 SER A C 1
ATOM 675 O O . SER A 1 85 ? 15.991 -5.306 -9.373 1.00 94.81 85 SER A O 1
ATOM 677 N N . ALA A 1 86 ? 15.473 -4.342 -7.417 1.00 95.44 86 ALA A N 1
ATOM 678 C CA . ALA A 1 86 ? 15.895 -2.992 -7.772 1.00 95.44 86 ALA A CA 1
ATOM 679 C C . ALA A 1 86 ? 17.263 -2.639 -7.179 1.00 95.44 86 ALA A C 1
ATOM 681 O O . ALA A 1 86 ? 17.708 -3.235 -6.196 1.00 95.44 86 ALA A O 1
ATOM 682 N N . GLU A 1 87 ? 17.894 -1.603 -7.731 1.00 95.00 87 GLU A N 1
ATOM 683 C CA . GLU A 1 87 ? 19.194 -1.102 -7.282 1.00 95.00 87 GLU A CA 1
ATOM 684 C C . GLU A 1 87 ? 19.161 0.418 -7.071 1.00 95.00 87 GLU A C 1
ATOM 686 O O . GLU A 1 87 ? 18.307 1.137 -7.596 1.00 95.00 87 GLU A O 1
ATOM 691 N N . GLY A 1 88 ? 20.102 0.924 -6.273 1.00 96.50 88 GLY A N 1
ATOM 692 C CA . GLY A 1 88 ? 20.297 2.357 -6.072 1.00 96.50 88 GLY A CA 1
ATOM 693 C C . GLY A 1 88 ? 19.055 3.081 -5.544 1.00 96.50 88 GLY A C 1
ATOM 694 O O . GLY A 1 88 ? 18.519 2.757 -4.482 1.00 96.50 88 GLY A O 1
ATOM 695 N N . VAL A 1 89 ? 18.630 4.116 -6.270 1.00 96.50 89 VAL A N 1
ATOM 696 C CA . VAL A 1 89 ? 17.565 5.032 -5.834 1.00 96.50 89 VAL A CA 1
ATOM 697 C C . VAL A 1 89 ? 16.198 4.346 -5.805 1.00 96.50 89 VAL A C 1
ATOM 699 O O . VAL A 1 89 ? 15.443 4.557 -4.858 1.00 96.50 89 VAL A O 1
ATOM 702 N N . GLU A 1 90 ? 15.891 3.499 -6.787 1.00 94.44 90 GLU A N 1
ATOM 703 C CA . GLU A 1 90 ? 14.601 2.800 -6.873 1.00 94.44 90 GLU A CA 1
ATOM 704 C C . GLU A 1 90 ? 14.412 1.847 -5.690 1.00 94.44 90 GLU A C 1
ATOM 706 O O . GLU A 1 90 ? 13.390 1.888 -5.004 1.00 94.44 90 GLU A O 1
ATOM 711 N N . GLN A 1 91 ? 15.448 1.067 -5.362 1.00 97.81 91 GLN A N 1
ATOM 712 C CA . GLN A 1 91 ? 15.431 0.197 -4.186 1.00 97.81 91 GLN A CA 1
ATOM 713 C C . GLN A 1 91 ? 15.165 0.983 -2.897 1.00 97.81 91 GLN A C 1
ATOM 715 O O . GLN A 1 91 ? 14.344 0.568 -2.074 1.00 97.81 91 GLN A O 1
ATOM 720 N N . ALA A 1 92 ? 15.845 2.119 -2.714 1.00 97.88 92 ALA A N 1
ATOM 721 C CA . ALA A 1 92 ? 15.650 2.966 -1.543 1.00 97.88 92 ALA A CA 1
ATOM 722 C C . ALA A 1 92 ? 14.220 3.533 -1.476 1.00 97.88 92 ALA A C 1
ATOM 724 O O . ALA A 1 92 ? 13.638 3.604 -0.392 1.00 97.88 92 ALA A O 1
ATOM 725 N N . MET A 1 93 ? 13.626 3.891 -2.620 1.00 97.81 93 MET A N 1
ATOM 726 C CA . MET A 1 93 ? 12.241 4.366 -2.699 1.00 97.81 93 MET A CA 1
ATOM 727 C C . MET A 1 93 ? 11.234 3.284 -2.296 1.00 97.81 93 MET A C 1
ATOM 729 O O . MET A 1 93 ? 10.337 3.565 -1.497 1.00 97.81 93 MET A O 1
ATOM 733 N N . TYR A 1 94 ? 11.389 2.052 -2.788 1.00 98.31 94 TYR A N 1
ATOM 734 C CA . TYR A 1 94 ? 10.490 0.954 -2.427 1.00 98.31 94 TYR A CA 1
ATOM 735 C C . TYR A 1 94 ? 10.606 0.568 -0.949 1.00 98.31 94 TYR A C 1
ATOM 737 O O . TYR A 1 94 ? 9.587 0.431 -0.272 1.00 98.31 94 TYR A O 1
ATOM 745 N N . ARG A 1 95 ? 11.829 0.479 -0.403 1.00 98.25 95 ARG A N 1
ATOM 746 C CA . ARG A 1 95 ? 12.040 0.205 1.032 1.00 98.25 95 ARG A CA 1
ATOM 747 C C . ARG A 1 95 ? 11.396 1.270 1.910 1.00 98.25 95 ARG A C 1
ATOM 749 O O . ARG A 1 95 ? 10.658 0.941 2.835 1.00 98.25 95 ARG A O 1
ATOM 756 N N . LYS A 1 96 ? 11.593 2.544 1.564 1.00 98.25 96 LYS A N 1
ATOM 757 C CA . LYS A 1 96 ? 10.946 3.656 2.263 1.00 98.25 96 LYS A CA 1
ATOM 758 C C . LYS A 1 96 ? 9.420 3.529 2.230 1.00 98.25 96 LYS A C 1
ATOM 760 O O . LYS A 1 96 ? 8.762 3.769 3.236 1.00 98.25 96 LYS A O 1
ATOM 765 N N . ARG A 1 97 ? 8.842 3.122 1.097 1.00 97.94 97 ARG A N 1
ATOM 766 C CA . ARG A 1 97 ? 7.395 2.906 0.990 1.00 97.94 97 ARG A CA 1
ATOM 767 C C . ARG A 1 97 ? 6.905 1.781 1.906 1.00 97.94 97 ARG A C 1
ATOM 769 O O . ARG A 1 97 ? 5.877 1.953 2.554 1.00 97.94 97 ARG A O 1
ATOM 776 N N . VAL A 1 98 ? 7.634 0.667 1.995 1.00 98.56 98 VAL A N 1
ATOM 777 C CA . VAL A 1 98 ? 7.333 -0.426 2.941 1.00 98.56 98 VAL A CA 1
ATOM 778 C C . VAL A 1 98 ? 7.336 0.090 4.383 1.00 98.56 98 VAL A C 1
ATOM 780 O O . VAL A 1 98 ? 6.379 -0.142 5.122 1.00 98.56 98 VAL A O 1
ATOM 783 N N . GLU A 1 99 ? 8.361 0.856 4.762 1.00 98.19 99 GLU A N 1
ATOM 784 C CA . GLU A 1 99 ? 8.477 1.462 6.095 1.00 98.19 99 GLU A CA 1
ATOM 785 C C . GLU A 1 99 ? 7.318 2.421 6.415 1.00 98.19 99 GLU A C 1
ATOM 787 O O . GLU A 1 99 ? 6.832 2.442 7.545 1.00 98.19 99 GLU A O 1
ATOM 792 N N . GLU A 1 100 ? 6.837 3.185 5.428 1.00 96.56 100 GLU A N 1
ATOM 793 C CA . GLU A 1 100 ? 5.694 4.098 5.572 1.00 96.56 100 GLU A CA 1
ATOM 794 C C . GLU A 1 100 ? 4.346 3.364 5.717 1.00 96.56 100 GLU A C 1
ATOM 796 O O . GLU A 1 100 ? 3.443 3.865 6.391 1.00 96.56 100 GLU A O 1
ATOM 801 N N . ILE A 1 101 ? 4.190 2.183 5.108 1.00 97.44 101 ILE A N 1
ATOM 802 C CA . ILE A 1 101 ? 2.950 1.387 5.165 1.00 97.44 101 ILE A CA 1
ATOM 803 C C . ILE A 1 101 ? 2.843 0.600 6.484 1.00 97.44 101 ILE A C 1
ATOM 805 O O . ILE A 1 101 ? 1.746 0.432 7.026 1.00 97.44 101 ILE A O 1
ATOM 809 N N . GLU A 1 102 ? 3.970 0.147 7.034 1.00 97.75 102 GLU A N 1
ATOM 810 C CA . GLU A 1 102 ? 4.019 -0.767 8.182 1.00 97.75 102 GLU A CA 1
ATOM 811 C C . GLU A 1 102 ? 3.267 -0.271 9.447 1.00 97.75 102 GLU A C 1
ATOM 813 O O . GLU A 1 102 ? 2.583 -1.078 10.087 1.00 97.75 102 GLU A O 1
ATOM 818 N N . PRO A 1 103 ? 3.299 1.023 9.839 1.00 97.81 103 PRO A N 1
ATOM 819 C CA . PRO A 1 103 ? 2.492 1.522 10.954 1.00 97.81 103 PRO A CA 1
ATOM 820 C C . PRO A 1 103 ? 0.986 1.334 10.743 1.00 97.81 103 PRO A C 1
ATOM 822 O O . PRO A 1 103 ? 0.286 0.968 11.688 1.00 97.81 103 PRO A O 1
ATOM 825 N N . SER A 1 104 ? 0.501 1.526 9.514 1.00 97.06 104 SER A N 1
ATOM 826 C CA . SER A 1 104 ? -0.916 1.361 9.169 1.00 97.06 104 SER A CA 1
ATOM 827 C C . SER A 1 104 ? -1.332 -0.107 9.251 1.00 97.06 104 SER A C 1
ATOM 829 O O . SER A 1 104 ? -2.377 -0.414 9.818 1.00 97.06 104 SER A O 1
ATOM 831 N N . ILE A 1 105 ? -0.476 -1.028 8.788 1.00 98.25 105 ILE A N 1
ATOM 832 C CA . ILE A 1 105 ? -0.678 -2.481 8.935 1.00 98.25 105 ILE A CA 1
ATOM 833 C C . ILE A 1 105 ? -0.768 -2.870 10.414 1.00 98.25 105 ILE A C 1
ATOM 835 O O . ILE A 1 105 ? -1.694 -3.579 10.816 1.00 98.25 105 ILE A O 1
ATOM 839 N N . ARG A 1 106 ? 0.171 -2.399 11.249 1.00 97.94 106 ARG A N 1
ATOM 840 C CA . ARG A 1 106 ? 0.147 -2.673 12.696 1.00 97.94 106 ARG A CA 1
ATOM 841 C C . ARG A 1 106 ? -1.127 -2.150 13.350 1.00 97.94 106 ARG A C 1
ATOM 843 O O . ARG A 1 106 ? -1.711 -2.848 14.176 1.00 97.94 106 ARG A O 1
ATOM 850 N N . TYR A 1 107 ? -1.559 -0.951 12.971 1.00 96.06 107 TYR A N 1
ATOM 851 C CA . TYR A 1 107 ? -2.778 -0.349 13.493 1.00 96.06 107 TYR A CA 1
ATOM 852 C C . TYR A 1 107 ? -4.037 -1.117 13.068 1.00 96.06 107 TYR A C 1
ATOM 854 O O . TYR A 1 107 ? -4.872 -1.417 13.919 1.00 96.06 107 TYR A O 1
ATOM 862 N N . CYS A 1 108 ? -4.149 -1.526 11.799 1.00 96.69 108 CYS A N 1
ATOM 863 C CA . CYS A 1 108 ? -5.264 -2.363 11.343 1.00 96.69 108 CYS A CA 1
ATOM 864 C C . CYS A 1 108 ? -5.299 -3.692 12.105 1.00 96.69 108 CYS A C 1
ATOM 866 O O . CYS A 1 108 ? -6.330 -4.056 12.655 1.00 96.69 108 CYS A O 1
ATOM 868 N N . ARG A 1 109 ? -4.154 -4.379 12.232 1.00 96.69 109 ARG A N 1
ATOM 869 C CA . ARG A 1 109 ? -4.056 -5.659 12.955 1.00 96.69 109 ARG A CA 1
ATOM 870 C C . ARG A 1 109 ? -4.510 -5.547 14.412 1.00 96.69 109 ARG A C 1
ATOM 872 O O . ARG A 1 109 ? -5.184 -6.442 14.916 1.00 96.69 109 ARG A O 1
ATOM 879 N N . TYR A 1 110 ? -4.143 -4.457 15.085 1.00 95.62 110 TYR A N 1
ATOM 880 C CA . TYR A 1 110 ? -4.607 -4.181 16.442 1.00 95.62 110 TYR A CA 1
ATOM 881 C C . TYR A 1 110 ? -6.135 -4.030 16.501 1.00 95.62 110 TYR A C 1
ATOM 883 O O . TYR A 1 110 ? -6.767 -4.635 17.365 1.00 95.62 110 TYR A O 1
ATOM 891 N N . ASN A 1 111 ? -6.734 -3.268 15.580 1.00 94.56 111 ASN A N 1
ATOM 892 C CA . ASN A 1 111 ? -8.180 -3.039 15.573 1.00 94.56 111 ASN A CA 1
ATOM 893 C C . ASN A 1 111 ? -8.984 -4.288 15.186 1.00 94.56 111 ASN A C 1
ATOM 895 O O . ASN A 1 111 ? -9.956 -4.578 15.873 1.00 94.56 111 ASN A O 1
ATOM 899 N N . VAL A 1 112 ? -8.529 -5.082 14.210 1.00 93.50 112 VAL A N 1
ATOM 900 C CA . VAL A 1 112 ? -9.141 -6.385 13.871 1.00 93.50 112 VAL A CA 1
ATOM 901 C C . VAL A 1 112 ? -9.183 -7.304 15.098 1.00 93.50 112 VAL A C 1
ATOM 903 O O . VAL A 1 112 ? -10.220 -7.874 15.427 1.00 93.50 112 VAL A O 1
ATOM 906 N N . SER A 1 113 ? -8.067 -7.409 15.829 1.00 92.19 113 SER A N 1
ATOM 907 C CA . SER A 1 113 ? -8.001 -8.201 17.066 1.00 92.19 113 SER A CA 1
ATOM 908 C C . SER A 1 113 ? -8.955 -7.671 18.144 1.00 92.19 113 SER A C 1
ATOM 910 O O . SER A 1 113 ? -9.615 -8.442 18.839 1.00 92.19 113 SER A O 1
ATOM 912 N N . ARG A 1 114 ? -9.062 -6.343 18.272 1.00 90.50 114 ARG A N 1
ATOM 913 C CA . ARG A 1 114 ? -9.956 -5.696 19.238 1.00 90.50 114 ARG A CA 1
ATOM 914 C C . ARG A 1 114 ? -11.431 -5.937 18.912 1.00 90.50 114 ARG A C 1
ATOM 916 O O . ARG A 1 114 ? -12.193 -6.210 19.833 1.00 90.50 114 ARG A O 1
ATOM 923 N N . GLU A 1 115 ? -11.829 -5.852 17.646 1.00 86.25 115 GLU A N 1
ATOM 924 C CA . GLU A 1 115 ? -13.210 -6.105 17.211 1.00 86.25 115 GLU A CA 1
ATOM 925 C C . GLU A 1 115 ? -13.605 -7.570 17.399 1.00 86.25 115 GLU A C 1
ATOM 927 O O . GLU A 1 115 ? -14.647 -7.840 17.992 1.00 86.25 115 GLU A O 1
ATOM 932 N N . GLY A 1 116 ? -12.733 -8.510 17.021 1.00 76.62 116 GLY A N 1
ATOM 933 C CA . GLY A 1 116 ? -12.960 -9.937 17.272 1.00 76.62 116 GLY A CA 1
ATOM 934 C C . GLY A 1 116 ? -12.942 -10.315 18.761 1.00 76.62 116 GLY A C 1
ATOM 935 O O . GLY A 1 116 ? -13.592 -11.270 19.178 1.00 76.62 116 GLY A O 1
ATOM 936 N N . GLY A 1 117 ? -12.206 -9.572 19.594 1.00 69.88 117 GLY A N 1
ATOM 937 C CA . GLY A 1 117 ? -12.224 -9.741 21.049 1.00 69.88 117 GLY A CA 1
ATOM 938 C C . GLY A 1 117 ? -13.493 -9.186 21.703 1.00 69.88 117 GLY A C 1
ATOM 939 O O . GLY A 1 117 ? -14.020 -9.797 22.633 1.00 69.88 117 GLY A O 1
ATOM 940 N N . ALA A 1 118 ? -13.995 -8.050 21.213 1.00 65.19 118 ALA A N 1
ATOM 941 C CA . ALA A 1 118 ? -15.237 -7.442 21.683 1.00 65.19 118 ALA A CA 1
ATOM 942 C C . ALA A 1 118 ? -16.461 -8.298 21.329 1.00 65.19 118 ALA A C 1
ATOM 944 O O . ALA A 1 118 ? -17.284 -8.551 22.208 1.00 65.19 118 ALA A O 1
ATOM 945 N N . SER A 1 119 ? -16.537 -8.824 20.101 1.00 64.38 119 SER A N 1
ATOM 946 C CA . SER A 1 119 ? -17.624 -9.725 19.696 1.00 64.38 119 SER A CA 1
ATOM 947 C C . SER A 1 119 ? -17.671 -10.990 20.562 1.00 64.38 119 SER A C 1
ATOM 949 O O . SER A 1 119 ? -18.734 -11.398 21.019 1.00 64.38 119 SER A O 1
ATOM 951 N N . ASN A 1 120 ? -16.509 -11.562 20.885 1.00 64.94 120 ASN A N 1
ATOM 952 C CA . ASN A 1 120 ? -16.412 -12.765 21.711 1.00 64.94 120 ASN A CA 1
ATOM 953 C C . ASN A 1 120 ? -16.848 -12.517 23.173 1.00 64.94 120 ASN A C 1
ATOM 955 O O . ASN A 1 120 ? -17.465 -13.374 23.803 1.00 64.94 120 ASN A O 1
ATOM 959 N N . LEU A 1 121 ? -16.572 -11.330 23.726 1.00 66.62 121 LEU A N 1
ATOM 960 C CA . LEU A 1 121 ? -17.058 -10.933 25.055 1.00 66.62 121 LEU A CA 1
ATOM 961 C C . LEU A 1 121 ? -18.580 -10.726 25.078 1.00 66.62 121 LEU A C 1
ATOM 963 O O . LEU A 1 121 ? -19.234 -11.118 26.047 1.00 66.62 121 LEU A O 1
ATOM 967 N N . GLU A 1 122 ? -19.151 -10.141 24.024 1.00 68.12 122 GLU A N 1
ATOM 968 C CA . GLU A 1 122 ? -20.601 -9.968 23.890 1.00 68.12 122 GLU A CA 1
ATOM 969 C C . GLU A 1 122 ? -21.324 -11.317 23.771 1.00 68.12 122 GLU A C 1
ATOM 971 O O . GLU A 1 122 ? -22.289 -11.550 24.504 1.00 68.12 122 GLU A O 1
ATOM 976 N N . GLU A 1 123 ? -20.817 -12.241 22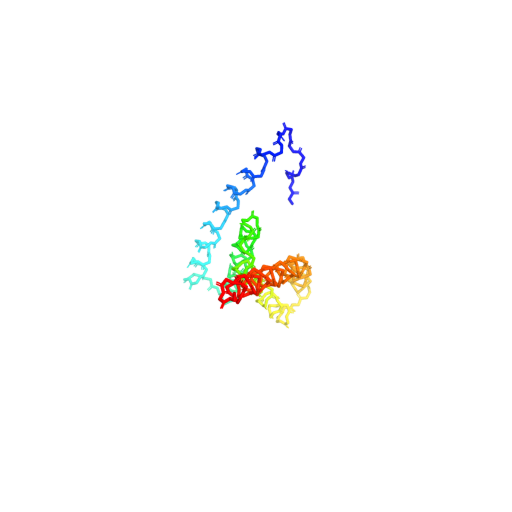.952 1.00 68.12 123 GLU A N 1
ATOM 977 C CA . GLU A 1 123 ? -21.346 -13.608 22.829 1.00 68.12 123 GLU A CA 1
ATOM 978 C C . GLU A 1 123 ? -21.296 -14.363 24.165 1.00 68.12 123 GLU A C 1
ATOM 980 O O . GLU A 1 123 ? -22.299 -14.930 24.606 1.00 68.12 123 GLU A O 1
ATOM 985 N N . GLN A 1 124 ? -20.165 -14.307 24.877 1.00 66.44 124 GLN A N 1
ATOM 986 C CA . GLN A 1 124 ? -20.038 -14.923 26.203 1.00 66.44 124 GLN A CA 1
ATOM 987 C C . GLN A 1 124 ? -21.004 -14.306 27.224 1.00 66.44 124 GLN A C 1
ATOM 989 O O . GLN A 1 124 ? -21.570 -15.021 28.056 1.00 66.44 124 GLN A O 1
ATOM 994 N N . SER A 1 125 ? -21.236 -12.991 27.154 1.00 72.50 125 SER A N 1
ATOM 995 C CA . SER A 1 125 ? -22.193 -12.309 28.029 1.00 72.50 125 SER A CA 1
ATOM 996 C C . SER A 1 125 ? -23.644 -12.728 27.755 1.00 72.50 125 SER A C 1
ATOM 998 O O . SER A 1 125 ? -24.410 -12.907 28.703 1.00 72.50 125 SER A O 1
ATOM 1000 N N . GLN A 1 126 ? -24.016 -12.956 26.489 1.00 72.38 126 GLN A N 1
ATOM 1001 C CA . GLN A 1 126 ? -25.349 -13.435 26.113 1.00 72.38 126 GLN A CA 1
ATOM 1002 C C . GLN A 1 126 ? -25.595 -14.866 26.600 1.00 72.38 126 GLN A C 1
ATOM 1004 O O . GLN A 1 126 ? -26.630 -15.123 27.214 1.00 72.38 126 GLN A O 1
ATOM 1009 N N . VAL A 1 127 ? -24.619 -15.765 26.434 1.00 74.38 127 VAL A N 1
ATOM 1010 C CA . VAL A 1 127 ? -24.708 -17.151 26.929 1.00 74.38 127 VAL A CA 1
ATOM 1011 C C . VAL A 1 127 ? -24.896 -17.191 28.451 1.00 74.38 127 VAL A C 1
ATOM 1013 O O . VAL A 1 127 ? -25.741 -17.928 28.961 1.00 74.38 127 VAL A O 1
ATOM 1016 N N . LEU A 1 128 ? -24.163 -16.359 29.200 1.00 71.75 128 LEU A N 1
ATOM 1017 C CA . LEU A 1 128 ? -24.316 -16.263 30.657 1.00 71.75 128 LEU A CA 1
ATOM 1018 C C . LEU A 1 128 ? -25.701 -15.741 31.077 1.00 71.75 128 LEU A C 1
ATOM 1020 O O . LEU A 1 128 ? -26.252 -16.205 32.077 1.00 71.75 128 LEU A O 1
ATOM 1024 N N . MET A 1 129 ? -26.288 -14.811 30.317 1.00 74.75 129 MET A N 1
ATOM 1025 C CA . MET A 1 129 ? -27.648 -14.323 30.575 1.00 74.75 129 MET A CA 1
ATOM 1026 C C . MET A 1 129 ? -28.729 -15.366 30.264 1.00 74.75 129 MET A C 1
ATOM 1028 O O . MET A 1 129 ? -29.767 -15.363 30.926 1.00 74.75 129 MET A O 1
ATOM 1032 N N . GLU A 1 130 ? -28.522 -16.247 29.284 1.00 70.12 130 GLU A N 1
ATOM 1033 C CA . GLU A 1 130 ? -29.469 -17.325 28.971 1.00 70.12 130 GLU A CA 1
ATOM 1034 C C . GLU A 1 130 ? -29.488 -18.406 30.053 1.00 70.12 130 GLU A C 1
ATOM 1036 O O . GLU A 1 130 ? -30.566 -18.799 30.499 1.00 70.12 130 GLU A O 1
ATOM 1041 N N . ILE A 1 131 ? -28.318 -18.807 30.563 1.00 72.69 131 ILE A N 1
ATOM 1042 C CA . ILE A 1 131 ? -28.208 -19.793 31.651 1.00 72.69 131 ILE A CA 1
ATOM 1043 C C . ILE A 1 131 ? -28.929 -19.300 32.918 1.00 72.69 131 ILE A C 1
ATOM 1045 O O . ILE A 1 131 ? -29.595 -20.081 33.602 1.00 72.69 131 ILE A O 1
ATOM 1049 N N . GLY A 1 132 ? -28.856 -17.997 33.207 1.00 62.94 132 GLY A N 1
ATOM 1050 C CA . GLY A 1 132 ? -29.512 -17.375 34.361 1.00 62.94 132 GLY A CA 1
ATOM 1051 C C . GLY A 1 132 ? -31.039 -17.247 34.269 1.00 62.94 132 GLY A C 1
ATOM 1052 O O . GLY A 1 132 ? -31.665 -16.938 35.278 1.00 62.94 132 GLY A O 1
ATOM 1053 N N . LYS A 1 133 ? -31.657 -17.475 33.100 1.00 61.12 133 LYS A N 1
ATOM 1054 C CA . LYS A 1 133 ? -33.126 -17.441 32.922 1.00 61.12 133 LYS A CA 1
ATOM 1055 C C . LYS A 1 133 ? -33.791 -18.815 33.043 1.00 61.12 133 LYS A C 1
ATOM 1057 O O . LYS A 1 133 ? -35.016 -18.897 33.056 1.00 61.12 133 LYS A O 1
ATOM 1062 N N . SER A 1 134 ? -32.996 -19.880 33.101 1.00 56.59 134 SER A N 1
ATOM 1063 C CA . SER A 1 134 ? -33.447 -21.276 33.178 1.00 56.59 134 SER A CA 1
ATOM 1064 C C . SER A 1 134 ? -33.454 -21.876 34.595 1.00 56.59 134 SER A C 1
ATOM 1066 O O . SER A 1 134 ? -33.711 -23.072 34.731 1.00 56.59 134 SER A O 1
ATOM 1068 N N . GLY A 1 135 ? -33.188 -21.077 35.635 1.00 45.44 135 GLY A N 1
ATOM 1069 C CA . GLY A 1 135 ? -33.290 -21.463 37.052 1.00 45.44 135 GLY A CA 1
ATOM 1070 C C . GLY A 1 135 ? -34.304 -20.609 37.796 1.00 45.44 135 GLY A C 1
ATOM 1071 O O . GLY A 1 135 ? -34.949 -21.159 38.714 1.00 45.44 135 GLY A O 1
#

Organism: NCBI:txid3032